Protein AF-A0A2K1EAF7-F1 (afdb_monomer_lite)

pLDDT: mean 72.54, std 23.63, range [26.17, 97.69]

Secondary structure (DSSP, 8-state):
--HHHHHHHHHHHHHHHHHHHHHHHHHHHHHH-TT-EEEEETTEEEE-----S-GGGTTTTTHHHHHHHHHHHHHHHHHHHHHH---HHHHHHHHHHHHHHHHHHHHHHS-STT-PPSS-------------------S---S----

Radius of gyration: 19.73 Å; chains: 1; bounding box: 41×36×58 Å

Foldseek 3Di:
DALVVLLVCLVVLLVCLLVCLQVVLVVLCVVQPAQGWDDPDVPDIRGQDADLQDDPCPPPPCRLVVLLVVLVVVLVVLVVVLVVDRDSVSVNVSSNVSSVSVSSNVVSVPSDRRDDDDDDDDDDPPDDDDDDDDDDDDDDDDDDDDD

Structure (mmCIF, N/CA/C/O backbone):
data_AF-A0A2K1EAF7-F1
#
_entry.id   AF-A0A2K1EAF7-F1
#
loop_
_atom_site.group_PDB
_atom_site.id
_atom_site.type_symbol
_atom_site.label_atom_id
_atom_site.label_alt_id
_atom_site.label_comp_id
_atom_site.label_asym_id
_atom_site.label_entity_id
_atom_site.label_seq_id
_atom_site.pdbx_PDB_ins_code
_atom_site.Cartn_x
_atom_site.Cartn_y
_atom_site.Cartn_z
_atom_site.occupancy
_atom_site.B_iso_or_equiv
_atom_site.auth_seq_id
_atom_site.auth_comp_id
_atom_site.auth_asym_id
_atom_site.auth_atom_id
_atom_site.pdbx_PDB_model_num
ATOM 1 N N . MET A 1 1 ? -15.936 -10.406 15.279 1.00 74.25 1 MET A N 1
ATOM 2 C CA . MET A 1 1 ? -14.600 -9.800 15.497 1.00 74.25 1 MET A CA 1
ATO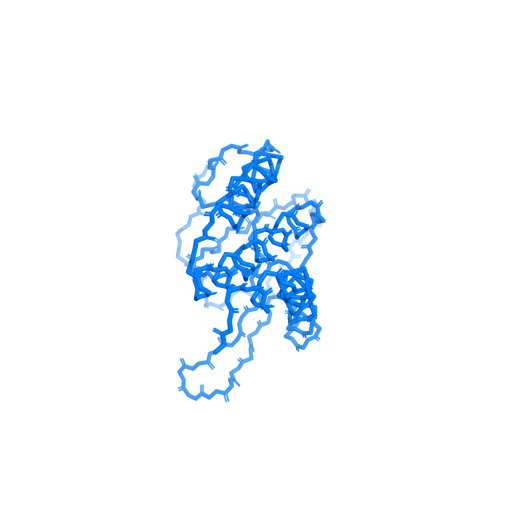M 3 C C . MET A 1 1 ? -14.749 -8.520 16.311 1.00 74.25 1 MET A C 1
ATOM 5 O O . MET A 1 1 ? -15.554 -7.678 15.937 1.00 74.25 1 MET A O 1
ATOM 9 N N . THR A 1 2 ? -14.043 -8.382 17.436 1.00 93.50 2 THR A N 1
ATOM 10 C CA . THR A 1 2 ? -14.193 -7.221 18.335 1.00 93.50 2 THR A CA 1
ATOM 11 C C . THR A 1 2 ? -13.340 -6.035 17.874 1.00 93.50 2 THR A C 1
ATOM 13 O O . THR A 1 2 ? -12.300 -6.216 17.237 1.00 93.50 2 THR A O 1
ATOM 16 N N . LEU A 1 3 ? -13.747 -4.807 18.217 1.00 92.56 3 LEU A N 1
ATOM 17 C CA . LEU A 1 3 ? -12.977 -3.590 17.912 1.00 92.56 3 LEU A CA 1
ATOM 18 C C . LEU A 1 3 ? -11.562 -3.634 18.511 1.00 92.56 3 LEU A C 1
ATOM 20 O O . LEU A 1 3 ? -10.603 -3.232 17.859 1.00 92.56 3 LEU A O 1
ATOM 24 N N . SER A 1 4 ? -11.435 -4.144 19.738 1.00 92.00 4 SER A N 1
ATOM 25 C CA . SER A 1 4 ? -10.146 -4.286 20.424 1.00 92.00 4 SER A CA 1
ATOM 26 C C . SER A 1 4 ? -9.210 -5.237 19.674 1.00 92.00 4 SER A C 1
ATOM 28 O O . SER A 1 4 ? -8.060 -4.886 19.413 1.00 92.00 4 SER A O 1
ATOM 30 N N . ALA A 1 5 ? -9.716 -6.396 19.232 1.00 93.44 5 ALA A N 1
ATOM 31 C CA . ALA A 1 5 ? -8.942 -7.318 18.406 1.00 93.44 5 ALA A CA 1
ATOM 32 C C . ALA A 1 5 ? -8.523 -6.669 17.077 1.00 93.44 5 ALA A C 1
ATOM 34 O O . ALA A 1 5 ? -7.357 -6.744 16.703 1.00 93.44 5 ALA A O 1
ATOM 35 N N . ALA A 1 6 ? -9.435 -5.958 16.402 1.00 92.75 6 ALA A N 1
ATOM 36 C CA . ALA A 1 6 ? -9.129 -5.263 15.151 1.00 92.75 6 ALA A CA 1
ATOM 37 C C . ALA A 1 6 ? -8.002 -4.226 15.312 1.00 92.75 6 ALA A C 1
ATOM 39 O O . ALA A 1 6 ? -7.077 -4.190 14.506 1.00 92.75 6 ALA A O 1
ATOM 40 N N . LYS A 1 7 ? -8.035 -3.421 16.384 1.00 92.25 7 LYS A N 1
ATOM 41 C CA . LYS A 1 7 ? -6.980 -2.436 16.676 1.00 92.25 7 LYS A CA 1
ATOM 42 C C . LYS A 1 7 ? -5.644 -3.091 17.037 1.00 92.25 7 LYS A C 1
ATOM 44 O O . LYS A 1 7 ? -4.606 -2.581 16.634 1.00 92.25 7 LYS A O 1
ATOM 49 N N . ARG A 1 8 ? -5.652 -4.232 17.738 1.00 95.00 8 ARG A N 1
ATOM 50 C CA . ARG A 1 8 ? -4.432 -5.012 18.022 1.00 95.00 8 ARG A CA 1
ATOM 51 C C . ARG A 1 8 ? -3.819 -5.621 16.759 1.00 95.00 8 ARG A C 1
ATOM 53 O O . ARG A 1 8 ? -2.600 -5.677 16.653 1.00 95.00 8 ARG A O 1
ATOM 60 N N . LEU A 1 9 ? -4.646 -6.040 15.798 1.00 96.06 9 LEU A N 1
ATOM 61 C CA . LEU A 1 9 ? -4.180 -6.556 14.506 1.00 96.06 9 LEU A CA 1
ATOM 62 C C . LEU A 1 9 ? -3.712 -5.458 13.543 1.00 96.06 9 LEU A C 1
ATOM 64 O O . LEU A 1 9 ? -2.963 -5.754 12.617 1.00 96.06 9 LEU A O 1
ATOM 68 N N . ALA A 1 10 ? -4.130 -4.208 13.740 1.00 96.12 10 ALA A N 1
ATOM 69 C CA . ALA A 1 10 ? -3.824 -3.104 12.836 1.00 96.12 10 ALA A CA 1
ATOM 70 C C . ALA A 1 10 ? -2.339 -2.982 12.428 1.00 96.12 10 ALA A C 1
ATOM 72 O O . ALA A 1 10 ? -2.080 -2.940 11.225 1.00 96.12 10 ALA A O 1
ATOM 73 N N . PRO A 1 11 ? -1.345 -2.979 13.344 1.00 96.75 11 PRO A N 1
ATOM 74 C CA . PRO A 1 11 ? 0.063 -2.906 12.946 1.00 96.75 11 PRO A CA 1
ATOM 75 C C . PRO A 1 11 ? 0.495 -4.097 12.085 1.00 96.75 11 PRO A C 1
ATOM 77 O O . PRO A 1 11 ? 1.210 -3.906 11.104 1.00 96.75 11 PRO A O 1
ATOM 80 N N . LEU A 1 12 ? 0.019 -5.309 12.393 1.00 97.50 12 LEU A N 1
ATOM 81 C CA . LEU A 1 12 ? 0.307 -6.497 11.589 1.00 97.50 12 LEU A CA 1
ATOM 82 C C . LEU A 1 12 ? -0.290 -6.371 10.188 1.00 97.50 12 LEU A C 1
ATOM 84 O O . LEU A 1 12 ? 0.381 -6.690 9.216 1.00 97.50 12 LEU A O 1
ATOM 88 N N . LEU A 1 13 ? -1.515 -5.859 10.069 1.00 97.31 13 LEU A N 1
ATOM 89 C CA . LEU A 1 13 ? -2.166 -5.646 8.777 1.00 97.31 13 LEU A CA 1
ATOM 90 C C . LEU A 1 13 ? -1.493 -4.545 7.957 1.00 97.31 13 LEU A C 1
ATOM 92 O O . LEU A 1 13 ? -1.345 -4.707 6.750 1.00 97.31 13 LEU A O 1
ATOM 96 N N . ILE A 1 14 ? -1.046 -3.458 8.593 1.00 97.62 14 ILE A N 1
ATOM 97 C CA . ILE A 1 14 ? -0.268 -2.401 7.932 1.00 97.62 14 ILE A CA 1
ATOM 98 C C . ILE A 1 14 ? 1.034 -2.986 7.377 1.00 97.62 14 ILE A C 1
ATOM 100 O O . ILE A 1 14 ? 1.355 -2.769 6.208 1.00 97.62 14 ILE A O 1
ATOM 104 N N . LEU A 1 15 ? 1.769 -3.746 8.197 1.00 97.00 15 LEU A N 1
ATOM 105 C CA . LEU A 1 15 ? 3.032 -4.373 7.802 1.00 97.00 15 LEU A CA 1
ATOM 106 C C . LEU A 1 15 ? 2.833 -5.445 6.731 1.00 97.00 15 LEU A C 1
ATOM 108 O O . LEU A 1 15 ? 3.603 -5.491 5.776 1.00 97.00 15 LEU A O 1
ATOM 112 N N . ALA A 1 16 ? 1.793 -6.269 6.855 1.00 96.88 16 ALA A N 1
ATOM 113 C CA . ALA A 1 16 ? 1.445 -7.278 5.867 1.00 96.88 16 ALA A CA 1
ATOM 114 C C . ALA A 1 16 ? 1.083 -6.619 4.534 1.00 96.88 16 ALA A C 1
ATOM 116 O O . ALA A 1 16 ? 1.700 -6.932 3.526 1.00 96.88 16 ALA A O 1
ATOM 117 N N . ALA A 1 17 ? 0.163 -5.650 4.516 1.00 95.69 17 ALA A N 1
ATOM 118 C CA . ALA A 1 17 ? -0.212 -4.942 3.293 1.00 95.69 17 ALA A CA 1
ATOM 119 C C . ALA A 1 17 ? 0.999 -4.264 2.630 1.00 95.69 17 ALA A C 1
ATOM 121 O O . ALA A 1 17 ? 1.183 -4.374 1.419 1.00 95.69 17 ALA A O 1
ATOM 122 N N . PHE A 1 18 ? 1.860 -3.621 3.424 1.00 93.12 18 PHE A N 1
ATOM 123 C CA . PHE A 1 18 ? 3.107 -3.040 2.935 1.00 93.12 18 PHE A CA 1
ATOM 124 C C . PHE A 1 18 ? 4.049 -4.099 2.341 1.00 93.12 18 PHE A C 1
ATOM 126 O O . PHE A 1 18 ? 4.568 -3.924 1.240 1.00 93.12 18 PHE A O 1
ATOM 133 N N . GLY A 1 19 ? 4.279 -5.199 3.060 1.00 91.69 19 GLY A N 1
ATOM 134 C CA . GLY A 1 19 ? 5.185 -6.269 2.650 1.00 91.69 19 GLY A CA 1
ATOM 135 C C . GLY A 1 19 ? 4.697 -7.005 1.405 1.00 91.69 19 GLY A C 1
ATOM 136 O O . GLY A 1 19 ? 5.462 -7.160 0.455 1.00 91.69 19 GLY A O 1
ATOM 137 N N . LEU A 1 20 ? 3.420 -7.397 1.376 1.00 93.19 20 LEU A N 1
ATOM 138 C CA . LEU A 1 20 ? 2.801 -8.059 0.230 1.00 93.19 20 LEU A CA 1
ATOM 139 C C . LEU A 1 20 ? 2.864 -7.183 -1.024 1.00 93.19 20 LEU A C 1
ATOM 141 O O . LEU A 1 20 ? 3.185 -7.697 -2.093 1.00 93.19 20 LEU A O 1
ATOM 145 N N . ASP A 1 21 ? 2.615 -5.876 -0.910 1.00 89.31 21 ASP A N 1
ATOM 146 C CA . ASP A 1 21 ? 2.715 -4.950 -2.043 1.00 89.31 21 ASP A CA 1
ATOM 147 C C . ASP A 1 21 ? 4.143 -4.907 -2.615 1.00 89.31 21 ASP A C 1
ATOM 149 O O . ASP A 1 21 ? 4.346 -5.035 -3.825 1.00 89.31 21 ASP A O 1
ATOM 153 N N . GLN A 1 22 ? 5.150 -4.809 -1.744 1.00 87.38 22 GLN A N 1
ATOM 154 C CA . GLN A 1 22 ? 6.551 -4.761 -2.161 1.00 87.38 22 GLN A CA 1
ATOM 155 C C . GLN A 1 22 ? 7.023 -6.085 -2.777 1.00 87.38 22 GLN A C 1
ATOM 157 O O . GLN A 1 22 ? 7.728 -6.072 -3.791 1.00 87.38 22 GLN A O 1
ATOM 162 N N . LEU A 1 23 ? 6.630 -7.221 -2.195 1.00 87.94 23 LEU A N 1
ATOM 163 C CA . LEU A 1 23 ? 6.971 -8.552 -2.700 1.00 87.94 23 LEU A CA 1
ATOM 164 C C . LEU A 1 23 ? 6.309 -8.817 -4.051 1.00 87.94 23 LEU A C 1
ATOM 166 O O . LEU A 1 23 ? 7.004 -9.164 -5.002 1.00 87.94 23 LEU A O 1
ATOM 170 N N . SER A 1 24 ? 5.004 -8.558 -4.164 1.00 84.44 24 SER A N 1
ATOM 171 C CA . SER A 1 24 ? 4.246 -8.764 -5.404 1.00 84.44 24 SER A CA 1
ATOM 172 C C . SER A 1 24 ? 4.841 -7.965 -6.559 1.00 84.44 24 SER A C 1
ATOM 174 O O . SER A 1 24 ? 5.001 -8.488 -7.658 1.00 84.44 24 SER A O 1
ATOM 176 N N . LYS A 1 25 ? 5.244 -6.711 -6.311 1.00 77.81 25 LYS A N 1
ATOM 177 C CA . LYS A 1 25 ? 5.906 -5.874 -7.323 1.00 77.81 25 LYS A CA 1
ATOM 178 C C . LYS A 1 25 ? 7.284 -6.396 -7.703 1.00 77.81 25 LYS A C 1
ATOM 180 O O . LYS A 1 25 ? 7.621 -6.406 -8.884 1.00 77.81 25 LYS A O 1
ATOM 185 N N . THR A 1 26 ? 8.067 -6.835 -6.722 1.00 80.62 26 THR A N 1
ATOM 186 C CA . THR A 1 26 ? 9.405 -7.389 -6.966 1.00 80.62 26 THR A CA 1
ATOM 187 C C . THR A 1 26 ? 9.317 -8.659 -7.807 1.00 80.62 26 THR A C 1
ATOM 189 O O . THR A 1 26 ? 10.015 -8.767 -8.812 1.00 80.62 26 THR A O 1
ATOM 192 N N . TRP A 1 27 ? 8.403 -9.567 -7.461 1.00 80.62 27 TRP A N 1
ATOM 193 C CA . TRP A 1 27 ? 8.153 -10.794 -8.214 1.00 80.62 27 TRP A CA 1
ATOM 194 C C . TRP A 1 27 ? 7.612 -10.530 -9.618 1.00 80.62 27 TRP A C 1
ATOM 196 O O . TRP A 1 27 ? 8.105 -11.111 -10.582 1.00 80.62 27 TRP A O 1
ATOM 206 N N . ALA A 1 28 ? 6.652 -9.613 -9.763 1.00 80.12 28 ALA A N 1
ATOM 207 C CA . ALA A 1 28 ? 6.130 -9.235 -11.074 1.00 80.12 28 ALA A CA 1
ATOM 208 C C . ALA A 1 28 ? 7.239 -8.678 -11.982 1.00 80.12 28 ALA A C 1
ATOM 210 O O . ALA A 1 28 ? 7.321 -9.039 -13.154 1.00 80.12 28 ALA A O 1
ATOM 211 N N . HIS A 1 29 ? 8.137 -7.854 -11.435 1.00 73.56 29 HIS A N 1
ATOM 212 C CA . HIS A 1 29 ? 9.269 -7.328 -12.192 1.00 73.56 29 HIS A CA 1
ATOM 213 C C . HIS A 1 29 ? 10.308 -8.383 -12.561 1.00 73.56 29 HIS A C 1
ATOM 215 O O . HIS A 1 29 ? 10.836 -8.316 -13.670 1.00 73.56 29 HIS A O 1
ATOM 221 N N . SER A 1 30 ? 10.591 -9.347 -11.680 1.00 75.50 30 SER A N 1
ATOM 222 C CA . SER A 1 30 ? 11.499 -10.451 -12.010 1.00 75.50 30 SER A CA 1
ATOM 223 C C . SER A 1 30 ? 10.908 -11.416 -13.035 1.00 75.50 30 SER A C 1
ATOM 225 O O . SER A 1 30 ? 11.658 -11.988 -13.814 1.00 75.50 30 SER A O 1
ATOM 227 N N . PHE A 1 31 ? 9.584 -11.598 -13.041 1.00 76.56 31 PHE A N 1
ATOM 228 C CA . PHE A 1 31 ? 8.913 -12.546 -13.930 1.00 76.56 31 PHE A CA 1
ATOM 229 C C . PHE A 1 31 ? 8.680 -11.973 -15.332 1.00 76.56 31 PHE A C 1
ATOM 231 O O . PHE A 1 31 ? 8.957 -12.639 -16.323 1.00 76.56 31 PHE A O 1
ATOM 238 N N . VAL A 1 32 ? 8.194 -10.730 -15.427 1.00 73.75 32 VAL A N 1
ATOM 239 C CA . VAL A 1 32 ? 7.897 -10.093 -16.719 1.00 73.75 32 VAL A CA 1
ATOM 240 C C . VAL A 1 32 ? 9.173 -9.545 -17.362 1.00 73.75 32 VAL A C 1
ATOM 242 O O . VAL A 1 32 ? 9.408 -9.760 -18.545 1.00 73.75 32 VAL A O 1
ATOM 245 N N . GLY A 1 33 ? 10.040 -8.883 -16.593 1.00 65.06 33 GLY A N 1
ATOM 246 C CA . GLY A 1 33 ? 11.166 -8.114 -17.127 1.00 65.06 33 GLY A CA 1
ATOM 247 C C . GLY A 1 33 ? 10.734 -6.746 -17.698 1.00 65.06 33 GLY A C 1
ATOM 248 O O . GLY A 1 33 ? 9.561 -6.540 -18.018 1.00 65.06 33 GLY A O 1
ATOM 249 N N . PRO A 1 34 ? 11.635 -5.750 -17.792 1.00 64.25 34 PRO A N 1
ATOM 250 C CA . PRO A 1 34 ? 11.267 -4.395 -18.213 1.00 64.25 34 PRO A CA 1
ATOM 251 C C . PRO A 1 34 ? 10.780 -4.346 -19.671 1.00 64.25 34 PRO A C 1
ATOM 253 O O . PRO A 1 34 ? 11.500 -4.773 -20.566 1.00 64.25 34 PRO A O 1
ATOM 256 N N . GLY A 1 35 ? 9.594 -3.777 -19.921 1.00 63.97 35 GLY A N 1
ATOM 257 C CA . GLY A 1 35 ? 9.061 -3.581 -21.281 1.00 63.97 35 GLY A CA 1
ATOM 258 C C . GLY A 1 35 ? 8.478 -4.832 -21.947 1.00 63.97 35 GLY A C 1
ATOM 259 O O . GLY A 1 35 ? 8.008 -4.750 -23.079 1.00 63.97 35 GLY A O 1
ATOM 260 N N . ASN A 1 36 ? 8.470 -5.962 -21.244 1.00 67.75 36 ASN A N 1
ATOM 261 C CA . ASN A 1 36 ? 7.897 -7.210 -21.725 1.00 67.75 36 ASN A CA 1
ATOM 262 C C . ASN A 1 36 ? 6.398 -7.310 -21.412 1.00 67.75 36 ASN A C 1
ATOM 264 O O . ASN A 1 36 ? 5.873 -6.663 -20.497 1.00 67.75 36 ASN A O 1
ATOM 268 N N . VAL A 1 37 ? 5.726 -8.166 -22.181 1.00 76.94 37 VAL A N 1
ATOM 269 C CA . VAL A 1 37 ? 4.307 -8.498 -22.043 1.00 76.94 37 VAL A CA 1
ATOM 270 C C . VAL A 1 37 ? 4.180 -10.006 -21.873 1.00 76.94 37 VAL A C 1
ATOM 272 O O . VAL A 1 37 ? 4.699 -10.757 -22.695 1.00 76.94 37 VAL A O 1
ATOM 275 N N . ILE A 1 38 ? 3.474 -10.446 -20.833 1.00 79.62 38 ILE A N 1
ATOM 276 C CA . ILE A 1 38 ? 3.122 -11.854 -20.630 1.00 79.62 38 ILE A CA 1
ATOM 277 C C . ILE A 1 38 ? 1.609 -11.996 -20.758 1.00 79.62 38 ILE A C 1
ATOM 279 O O . ILE A 1 38 ? 0.860 -11.458 -19.942 1.00 79.62 38 ILE A O 1
ATOM 283 N N . ALA A 1 39 ? 1.157 -12.730 -21.772 1.00 82.25 39 ALA A N 1
ATOM 284 C CA . ALA A 1 39 ? -0.238 -13.138 -21.887 1.00 82.25 39 ALA A CA 1
ATOM 285 C C . ALA A 1 39 ? -0.512 -14.260 -20.880 1.00 82.25 39 ALA A C 1
ATOM 287 O O . ALA A 1 39 ? 0.133 -15.304 -20.930 1.00 82.25 39 ALA A O 1
ATOM 288 N N . VAL A 1 40 ? -1.445 -14.040 -19.952 1.00 83.31 40 VAL A N 1
ATOM 289 C CA . VAL A 1 40 ? -1.807 -15.047 -18.939 1.00 83.31 40 VAL A CA 1
ATOM 290 C C . VAL A 1 40 ? -3.036 -15.833 -19.392 1.00 83.31 40 VAL A C 1
ATOM 292 O O . VAL A 1 40 ? -3.079 -17.047 -19.230 1.00 83.31 40 VAL A O 1
ATOM 295 N N . PHE A 1 41 ? -4.018 -15.159 -19.998 1.00 86.44 41 PHE A N 1
ATOM 296 C CA . PHE A 1 41 ? -5.171 -15.787 -20.649 1.00 86.44 41 PHE A CA 1
ATOM 297 C C . PHE A 1 41 ? -5.704 -14.886 -21.782 1.00 86.44 41 PHE A C 1
ATOM 299 O O . PHE A 1 41 ? -5.322 -13.713 -21.853 1.00 86.44 41 PHE A O 1
ATOM 306 N N . PRO A 1 42 ? -6.577 -15.385 -22.680 1.00 83.75 42 PRO A N 1
ATOM 307 C CA . PRO A 1 42 ? -7.121 -14.583 -23.775 1.00 83.75 42 PRO A CA 1
ATOM 308 C C . PRO A 1 42 ? -7.790 -13.292 -23.275 1.00 83.75 42 PRO A C 1
ATOM 310 O O . PRO A 1 42 ? -8.781 -13.332 -22.552 1.00 83.75 42 PRO A O 1
ATOM 313 N N . GLY A 1 43 ? -7.239 -12.137 -23.653 1.00 85.25 43 GLY A N 1
ATOM 314 C CA . GLY A 1 43 ? -7.735 -10.819 -23.234 1.00 85.25 43 GLY A CA 1
ATOM 315 C C . GLY A 1 43 ? -7.096 -10.241 -21.963 1.00 85.25 43 GLY A C 1
ATOM 316 O O . GLY A 1 43 ? -7.381 -9.093 -21.629 1.00 85.25 43 GLY A O 1
ATOM 317 N N . PHE A 1 44 ? -6.196 -10.963 -21.286 1.00 82.62 44 PHE A N 1
ATOM 318 C CA . PHE A 1 44 ? -5.487 -10.462 -20.104 1.00 82.62 44 PHE A CA 1
ATOM 319 C C . PHE A 1 44 ? -3.974 -10.635 -20.219 1.00 82.62 44 PHE A C 1
ATOM 321 O O . PHE A 1 44 ? -3.426 -11.742 -20.235 1.00 82.62 44 PHE A O 1
ATOM 328 N N . ASN A 1 45 ? -3.301 -9.488 -20.264 1.00 81.38 45 ASN A N 1
ATOM 329 C CA . ASN A 1 45 ? -1.862 -9.377 -20.419 1.00 81.38 45 ASN A CA 1
ATOM 330 C C . ASN A 1 45 ? -1.262 -8.649 -19.215 1.00 81.38 45 ASN A C 1
ATOM 332 O O . ASN A 1 45 ? -1.731 -7.580 -18.822 1.00 81.38 45 ASN A O 1
ATOM 336 N N . LEU A 1 46 ? -0.184 -9.201 -18.671 1.00 78.75 46 LEU A N 1
ATOM 337 C CA . LEU A 1 46 ? 0.669 -8.535 -17.699 1.00 78.75 46 LEU A CA 1
ATOM 338 C C . LEU A 1 46 ? 1.727 -7.728 -18.447 1.00 78.75 46 LEU A C 1
ATOM 340 O O . LEU A 1 46 ? 2.522 -8.288 -19.199 1.00 78.75 46 LEU A O 1
ATOM 344 N N . VAL A 1 47 ? 1.749 -6.415 -18.227 1.00 75.19 47 VAL A N 1
ATOM 345 C CA . VAL A 1 47 ? 2.726 -5.504 -18.835 1.00 75.19 47 VAL A CA 1
ATOM 346 C C . VAL A 1 47 ? 3.502 -4.800 -17.734 1.00 75.19 47 VAL A C 1
ATOM 348 O O . VAL A 1 47 ? 2.916 -4.173 -16.849 1.00 75.19 47 VAL A O 1
ATOM 351 N N . ALA A 1 48 ? 4.830 -4.867 -17.797 1.00 72.62 48 ALA A N 1
ATOM 352 C CA . ALA A 1 48 ? 5.691 -4.153 -16.863 1.00 72.62 48 ALA A CA 1
ATOM 353 C C . ALA A 1 48 ? 5.897 -2.699 -17.322 1.00 72.62 48 ALA A C 1
ATOM 355 O O . ALA A 1 48 ? 6.773 -2.404 -18.136 1.00 72.62 48 ALA A O 1
ATOM 356 N N . ILE A 1 49 ? 5.098 -1.778 -16.775 1.00 68.56 49 ILE A N 1
ATOM 357 C CA . ILE A 1 49 ? 5.189 -0.331 -17.030 1.00 68.56 49 ILE A CA 1
ATOM 358 C C . ILE A 1 49 ? 5.718 0.361 -15.777 1.00 68.56 49 ILE A C 1
ATOM 360 O O . ILE A 1 49 ? 5.298 0.033 -14.676 1.00 68.56 49 ILE A O 1
ATOM 364 N N . THR A 1 50 ? 6.600 1.350 -15.920 1.00 65.19 50 THR A N 1
ATOM 365 C CA . THR A 1 50 ? 7.037 2.179 -14.786 1.00 65.19 50 THR A CA 1
ATOM 366 C C . THR A 1 50 ? 6.248 3.486 -14.735 1.00 65.19 50 THR A C 1
ATOM 368 O O . THR A 1 50 ? 6.009 4.121 -15.759 1.00 65.19 50 THR A O 1
ATOM 371 N N . ASN A 1 51 ? 5.840 3.912 -13.536 1.00 69.19 51 ASN A N 1
ATOM 372 C CA . ASN A 1 51 ? 5.154 5.189 -13.329 1.00 69.19 51 ASN A CA 1
ATOM 373 C C . ASN A 1 51 ? 6.016 6.130 -12.487 1.00 69.19 51 ASN A C 1
ATOM 375 O O . ASN A 1 51 ? 6.326 5.839 -11.330 1.00 69.19 51 ASN A O 1
ATOM 379 N N . SER A 1 52 ? 6.354 7.292 -13.052 1.00 59.22 52 SER A N 1
ATOM 380 C CA . SER A 1 52 ? 7.213 8.299 -12.414 1.00 59.22 52 SER A CA 1
ATOM 381 C C . SER A 1 52 ? 6.569 9.047 -11.242 1.00 59.22 52 SER A C 1
ATOM 383 O O . SER A 1 52 ? 7.191 9.940 -10.677 1.00 59.22 52 SER A O 1
ATOM 385 N N . GLY A 1 53 ? 5.342 8.705 -10.856 1.00 54.31 53 GLY A N 1
ATOM 386 C CA . GLY A 1 53 ? 4.677 9.252 -9.680 1.00 54.31 53 GLY A CA 1
ATOM 387 C C . GLY A 1 53 ? 3.460 10.109 -9.999 1.00 54.31 53 GLY A C 1
ATOM 388 O O . GLY A 1 53 ? 2.542 10.164 -9.187 1.00 54.31 53 GLY A O 1
ATOM 389 N N . VAL A 1 54 ? 3.429 10.736 -11.172 1.00 57.84 54 VAL A N 1
ATOM 390 C CA . VAL A 1 54 ? 2.461 11.783 -11.497 1.00 57.84 54 VAL A CA 1
ATOM 391 C C . VAL A 1 54 ? 1.669 11.414 -12.733 1.00 57.84 54 VAL A C 1
ATOM 393 O O . VAL A 1 54 ? 2.251 11.155 -13.786 1.00 57.84 54 VAL A O 1
ATOM 396 N N . ALA A 1 55 ? 0.348 11.446 -12.623 1.00 56.03 55 ALA A N 1
ATOM 397 C CA . ALA A 1 55 ? -0.489 11.573 -13.802 1.00 56.03 55 ALA A CA 1
ATOM 398 C C . ALA A 1 55 ? -0.348 13.014 -14.343 1.00 56.03 55 ALA A C 1
ATOM 400 O O . ALA A 1 55 ? -0.353 13.964 -13.564 1.00 56.03 55 ALA A O 1
ATOM 401 N N . PHE A 1 56 ? -0.204 13.180 -15.660 1.00 52.62 56 PHE A N 1
ATOM 402 C CA . PHE A 1 56 ? -0.261 14.485 -16.348 1.00 52.62 56 PHE A CA 1
ATOM 403 C C . PHE A 1 56 ? 0.875 15.495 -16.089 1.00 52.62 56 PHE A C 1
ATOM 405 O O . PHE A 1 56 ? 0.679 16.692 -16.254 1.00 52.62 56 PHE A O 1
ATOM 412 N N . GLY A 1 57 ? 2.079 15.063 -15.701 1.00 57.16 57 GLY A N 1
ATOM 413 C CA . GLY A 1 57 ? 3.248 15.964 -15.659 1.00 57.16 57 GLY A CA 1
ATOM 414 C C . GLY A 1 57 ? 3.232 17.044 -14.562 1.00 57.16 57 GLY A C 1
ATOM 415 O O . GLY A 1 57 ? 4.166 17.839 -14.480 1.00 57.16 57 GLY A O 1
ATOM 416 N N . LEU A 1 58 ? 2.227 17.044 -13.681 1.00 54.94 58 LEU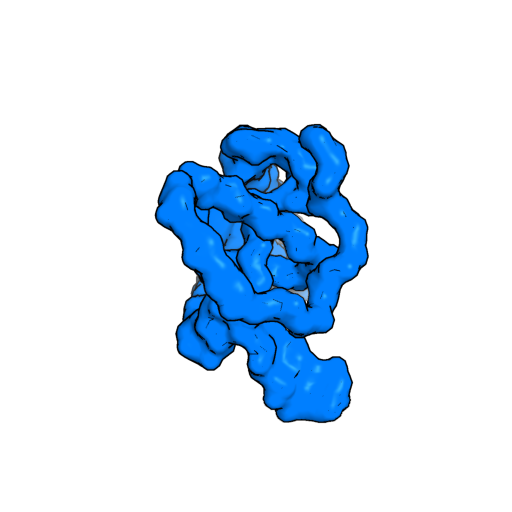 A N 1
ATOM 417 C CA . LEU A 1 58 ? 2.163 17.906 -12.499 1.00 54.94 58 LEU A CA 1
ATOM 418 C C . LEU A 1 58 ? 3.445 17.767 -11.643 1.00 54.94 58 LEU A C 1
ATOM 420 O O . LEU A 1 58 ? 3.769 16.703 -11.122 1.00 54.94 58 LEU A O 1
ATOM 424 N N . ALA A 1 59 ? 4.169 18.873 -11.481 1.00 56.81 59 ALA A N 1
ATOM 425 C CA . ALA A 1 59 ? 5.313 19.059 -10.578 1.00 56.81 59 ALA A CA 1
ATOM 426 C C . ALA A 1 59 ? 6.718 18.566 -11.000 1.00 56.81 59 ALA A C 1
ATOM 428 O O . ALA A 1 59 ? 7.629 18.614 -10.171 1.00 56.81 59 ALA A O 1
ATOM 429 N N . GLY A 1 60 ? 6.954 18.178 -12.260 1.00 63.47 60 GLY A N 1
ATOM 430 C CA . GLY A 1 60 ? 8.322 18.046 -12.807 1.00 63.47 60 GLY A CA 1
ATOM 431 C C . GLY A 1 60 ? 9.297 17.222 -11.938 1.00 63.47 60 GLY A C 1
ATOM 432 O O . GLY A 1 60 ? 9.004 16.084 -11.580 1.00 63.47 60 GLY A O 1
ATOM 433 N N . GLU A 1 61 ? 10.460 17.786 -11.590 1.00 61.72 61 GLU A N 1
ATOM 434 C CA . GLU A 1 61 ? 11.482 17.158 -10.720 1.00 61.72 61 GLU A CA 1
ATOM 435 C C . GLU A 1 61 ? 11.075 17.082 -9.230 1.00 61.72 61 GLU A C 1
ATOM 437 O O . GLU A 1 61 ? 11.565 16.222 -8.493 1.00 61.72 61 GLU A O 1
ATOM 442 N N . ALA A 1 62 ? 10.165 17.953 -8.772 1.00 59.53 62 ALA A N 1
ATOM 443 C CA . ALA A 1 62 ? 9.693 18.009 -7.381 1.00 59.53 62 ALA A CA 1
ATOM 444 C C . ALA A 1 62 ? 8.599 16.970 -7.074 1.00 59.53 62 ALA A C 1
ATOM 446 O O . ALA A 1 62 ? 8.341 16.635 -5.913 1.00 59.53 62 ALA A O 1
ATOM 447 N N . ALA A 1 63 ? 7.981 16.421 -8.118 1.00 74.25 63 ALA A N 1
ATOM 448 C CA . ALA A 1 63 ? 6.901 15.454 -8.037 1.00 74.25 63 ALA A CA 1
ATOM 449 C C . ALA A 1 63 ? 7.127 14.290 -7.051 1.00 74.25 63 ALA A C 1
ATOM 451 O O . ALA A 1 63 ? 6.230 14.020 -6.249 1.00 74.25 63 ALA A O 1
ATOM 452 N N . PRO A 1 64 ? 8.289 13.603 -7.019 1.00 76.25 64 PRO A N 1
ATOM 453 C CA . PRO A 1 64 ? 8.489 12.489 -6.096 1.00 76.25 64 PRO A CA 1
ATOM 454 C C . PRO A 1 64 ? 8.425 12.917 -4.626 1.00 76.25 64 PRO A C 1
ATOM 456 O O . PRO A 1 64 ? 7.823 12.221 -3.809 1.00 76.25 64 PRO A O 1
ATOM 459 N N . ALA A 1 65 ? 9.010 14.070 -4.288 1.00 81.88 65 ALA A N 1
ATOM 460 C CA . ALA A 1 65 ? 9.017 14.585 -2.922 1.00 81.88 65 ALA A CA 1
ATOM 461 C C . ALA A 1 65 ? 7.599 14.950 -2.464 1.00 81.88 65 ALA A C 1
ATOM 463 O O . ALA A 1 65 ? 7.187 14.550 -1.376 1.00 81.88 65 ALA A O 1
ATOM 464 N N . ILE A 1 66 ? 6.826 15.609 -3.331 1.00 83.50 66 ILE A N 1
ATOM 465 C CA . ILE A 1 66 ? 5.429 15.977 -3.068 1.00 83.50 66 ILE A CA 1
ATOM 466 C C . ILE A 1 66 ? 4.573 14.726 -2.839 1.00 83.50 66 ILE A C 1
ATOM 468 O O . ILE A 1 66 ? 3.824 14.645 -1.869 1.00 83.50 66 ILE A O 1
ATOM 472 N N . LEU A 1 67 ? 4.719 13.698 -3.674 1.00 82.81 67 LEU A N 1
ATOM 473 C CA . LEU A 1 67 ? 3.942 12.461 -3.550 1.00 82.81 67 LEU A CA 1
ATOM 474 C C . LEU A 1 67 ? 4.285 11.655 -2.296 1.00 82.81 67 LEU A C 1
ATOM 476 O O . LEU A 1 67 ? 3.402 10.997 -1.728 1.00 82.81 67 LEU A O 1
ATOM 480 N N . ILE A 1 68 ? 5.551 11.688 -1.871 1.00 86.75 68 ILE A N 1
ATOM 481 C CA . ILE A 1 68 ? 5.985 11.118 -0.593 1.00 86.75 68 ILE A CA 1
ATOM 482 C C . ILE A 1 68 ? 5.372 11.920 0.554 1.00 86.75 68 ILE A C 1
ATOM 484 O O . ILE A 1 68 ? 4.762 11.313 1.430 1.00 86.75 68 ILE A O 1
ATOM 488 N N . ALA A 1 69 ? 5.472 13.252 0.525 1.00 90.31 69 ALA A N 1
ATOM 489 C CA . ALA A 1 69 ? 4.942 14.133 1.564 1.00 90.31 69 ALA A CA 1
ATOM 490 C C . ALA A 1 69 ? 3.429 13.953 1.742 1.00 90.31 69 ALA A C 1
ATOM 492 O O . ALA A 1 69 ? 2.974 13.642 2.841 1.00 90.31 69 ALA A O 1
ATOM 493 N N . ILE A 1 70 ? 2.663 14.007 0.647 1.00 89.62 70 ILE A N 1
ATOM 494 C CA . ILE A 1 70 ? 1.221 13.717 0.645 1.00 89.62 70 ILE A CA 1
ATOM 495 C C . ILE A 1 70 ? 0.959 12.311 1.196 1.00 89.62 70 ILE A C 1
ATOM 497 O O . ILE A 1 70 ? -0.037 12.071 1.869 1.00 89.62 70 ILE A O 1
ATOM 501 N N . GLY A 1 71 ? 1.846 11.353 0.930 1.00 90.44 71 GLY A N 1
ATOM 502 C CA . GLY A 1 71 ? 1.668 9.981 1.388 1.00 90.44 71 GLY A CA 1
ATOM 503 C C . GLY A 1 71 ? 1.838 9.778 2.859 1.00 90.44 71 GLY A C 1
ATOM 504 O O . GLY A 1 71 ? 1.014 9.106 3.475 1.00 90.44 71 GLY A O 1
ATOM 505 N N . VAL A 1 72 ? 2.879 10.378 3.408 1.00 92.81 72 VAL A N 1
ATOM 506 C CA . VAL A 1 72 ? 3.112 10.382 4.842 1.00 92.81 72 VAL A CA 1
ATOM 507 C C . VAL A 1 72 ? 1.987 11.144 5.541 1.00 92.81 72 VAL A C 1
ATOM 509 O O . VAL A 1 72 ? 1.426 10.621 6.499 1.00 92.81 72 VAL A O 1
ATOM 512 N N . LEU A 1 73 ? 1.584 12.305 5.010 1.00 95.94 73 LEU A N 1
ATOM 513 C CA . LEU A 1 73 ? 0.490 13.109 5.555 1.00 95.94 73 LEU A CA 1
ATOM 514 C C . LEU A 1 73 ? -0.825 12.320 5.616 1.00 95.94 73 LEU A C 1
ATOM 516 O O . LEU A 1 73 ? -1.406 12.179 6.690 1.00 95.94 73 LEU A O 1
ATOM 520 N N . LEU A 1 74 ? -1.263 11.747 4.490 1.00 95.44 74 LEU A N 1
ATOM 521 C CA . LEU A 1 74 ? -2.493 10.954 4.441 1.00 95.44 74 LEU A CA 1
ATOM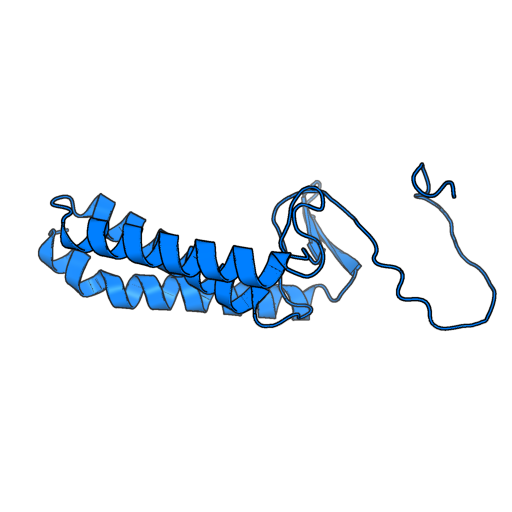 522 C C . LEU A 1 74 ? -2.406 9.718 5.342 1.00 95.44 74 LEU A C 1
ATOM 524 O O . LEU A 1 74 ? -3.364 9.416 6.044 1.00 95.44 74 LEU A O 1
ATOM 528 N N . SER A 1 75 ? -1.258 9.035 5.385 1.00 96.12 75 SER A N 1
ATOM 529 C CA . SER A 1 75 ? -1.062 7.895 6.296 1.00 96.12 75 SER A CA 1
ATOM 530 C C . SER A 1 75 ? -1.214 8.313 7.762 1.00 96.12 75 SER A C 1
ATOM 532 O O . SER A 1 75 ? -1.847 7.600 8.536 1.00 96.12 75 SER A O 1
ATOM 534 N N . GLY A 1 76 ? -0.698 9.489 8.136 1.00 97.00 76 GLY A N 1
ATOM 535 C CA . GLY A 1 76 ? -0.867 10.065 9.470 1.00 97.00 76 GLY A CA 1
ATOM 536 C C . GLY A 1 76 ? -2.326 10.398 9.788 1.00 97.00 76 GLY A C 1
ATOM 537 O O . GLY A 1 76 ? -2.829 9.998 10.836 1.00 97.00 76 GLY A O 1
ATOM 538 N N . MET A 1 77 ? -3.039 11.051 8.865 1.00 97.44 77 MET A N 1
ATOM 539 C CA . MET A 1 77 ? -4.468 11.362 9.023 1.00 97.44 77 MET A CA 1
ATOM 540 C C . MET A 1 77 ? -5.317 10.093 9.186 1.00 97.44 77 MET A C 1
ATOM 542 O O . MET A 1 77 ? -6.160 10.020 10.081 1.00 97.44 77 MET A O 1
ATOM 546 N N . LEU A 1 7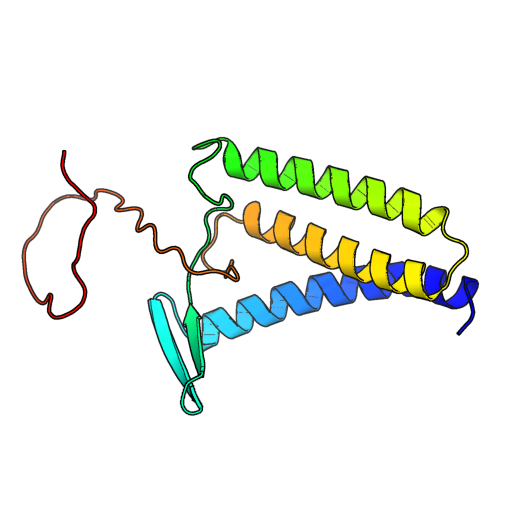8 ? -5.058 9.066 8.370 1.00 97.19 78 LEU A N 1
ATOM 547 C CA . LEU A 1 78 ? -5.717 7.765 8.492 1.00 97.19 78 LEU A CA 1
ATOM 548 C C . LEU A 1 78 ? -5.349 7.063 9.805 1.00 97.19 78 LEU A C 1
ATOM 550 O O . LEU A 1 78 ? -6.211 6.432 10.408 1.00 97.19 78 LEU A O 1
ATOM 554 N N . GLY A 1 79 ? -4.110 7.205 10.285 1.00 96.88 79 GLY A N 1
ATOM 555 C CA . GLY A 1 79 ? -3.683 6.701 11.592 1.00 96.88 79 GLY A CA 1
ATOM 556 C C . GLY A 1 79 ? -4.444 7.354 12.749 1.00 96.88 79 GLY A C 1
ATOM 557 O O . GLY A 1 79 ? -4.936 6.663 13.640 1.00 96.88 79 GLY A O 1
ATOM 558 N N . ILE A 1 80 ? -4.637 8.674 12.701 1.00 97.69 80 ILE A N 1
ATOM 559 C CA . ILE A 1 80 ? -5.469 9.397 13.675 1.00 97.69 80 ILE A CA 1
ATOM 560 C C . ILE A 1 80 ? -6.915 8.884 13.620 1.00 97.69 80 ILE A C 1
ATOM 562 O O . ILE A 1 80 ? -7.525 8.623 14.662 1.00 97.69 80 ILE A O 1
ATOM 566 N N . TRP A 1 81 ? -7.463 8.688 12.418 1.00 97.62 81 TRP A N 1
ATOM 567 C CA . TRP A 1 81 ? -8.813 8.148 12.253 1.00 97.62 81 TRP A CA 1
ATOM 568 C C . TRP A 1 81 ? -8.932 6.707 12.774 1.00 97.62 81 TRP A C 1
ATOM 570 O O . TRP A 1 81 ? -9.904 6.374 13.452 1.00 97.62 81 TRP A O 1
ATOM 580 N N . LEU A 1 82 ? -7.914 5.873 12.557 1.00 96.25 82 LEU A N 1
ATOM 581 C CA . LEU A 1 82 ? -7.838 4.498 13.054 1.00 96.25 82 LEU A CA 1
ATOM 582 C C . LEU A 1 82 ? -7.870 4.444 14.587 1.00 96.25 82 LEU A C 1
ATOM 584 O O . LEU A 1 82 ? -8.549 3.595 15.167 1.00 96.25 82 LEU A O 1
ATOM 588 N N . ILE A 1 83 ? -7.190 5.372 15.260 1.00 95.62 83 ILE A N 1
ATOM 589 C CA . ILE A 1 83 ? -7.218 5.452 16.726 1.00 95.62 83 ILE A CA 1
ATOM 590 C C . ILE A 1 83 ? -8.625 5.833 17.208 1.00 95.62 83 ILE A C 1
ATOM 592 O O . ILE A 1 83 ? -9.140 5.225 18.154 1.00 95.62 83 ILE A O 1
ATOM 596 N N . ARG A 1 84 ? -9.283 6.778 16.523 1.00 96.12 84 ARG A N 1
ATOM 597 C CA . ARG A 1 84 ? -10.609 7.296 16.902 1.00 96.12 84 ARG A CA 1
ATOM 598 C C . ARG A 1 84 ? -11.791 6.423 16.490 1.00 96.12 84 ARG A C 1
ATOM 600 O O . ARG A 1 84 ? -12.864 6.563 17.073 1.00 96.12 84 ARG A O 1
ATOM 607 N N . THR A 1 85 ? -11.631 5.523 15.522 1.00 95.44 85 THR A N 1
ATOM 608 C CA . THR A 1 85 ? -12.755 4.720 15.033 1.00 95.44 85 THR A CA 1
ATOM 609 C C . THR A 1 85 ? -13.315 3.791 16.113 1.00 95.44 85 THR A C 1
ATOM 611 O O . THR A 1 85 ? -12.580 3.228 16.936 1.00 95.44 85 THR A O 1
ATOM 614 N N . ARG A 1 86 ? -14.640 3.622 16.095 1.00 95.50 86 ARG A N 1
ATOM 615 C CA . ARG A 1 86 ? -15.387 2.698 16.965 1.00 95.50 86 ARG A CA 1
ATOM 616 C C . ARG A 1 86 ? -15.872 1.448 16.233 1.00 95.50 86 ARG A C 1
ATOM 618 O O . ARG A 1 86 ? -16.485 0.579 16.840 1.00 95.50 86 ARG A O 1
ATOM 625 N N . SER A 1 87 ? -15.580 1.338 14.941 1.00 95.75 87 SER A N 1
ATOM 626 C CA . SER A 1 87 ? -16.046 0.237 14.107 1.00 95.75 87 SER A CA 1
ATOM 627 C C . SER A 1 87 ? -14.880 -0.680 13.709 1.00 95.75 87 SER A C 1
ATOM 629 O O . SER A 1 87 ? -13.875 -0.190 13.184 1.00 95.75 87 SER A O 1
ATOM 631 N N . PRO A 1 88 ? -14.980 -2.005 13.941 1.00 94.44 88 PRO A N 1
ATOM 632 C CA . PRO A 1 88 ? -13.896 -2.940 13.646 1.00 94.44 88 PRO A CA 1
ATOM 633 C C . PRO A 1 88 ? -13.584 -3.001 12.149 1.00 94.44 88 PRO A C 1
ATOM 635 O O . PRO A 1 88 ? -12.416 -3.039 11.782 1.00 94.44 88 PRO A O 1
ATOM 638 N N . ILE A 1 89 ? -14.598 -2.937 11.280 1.00 96.31 89 ILE A N 1
ATOM 639 C CA . ILE A 1 89 ? -14.388 -2.984 9.826 1.00 96.31 89 ILE A CA 1
ATOM 640 C C . ILE A 1 89 ? -13.631 -1.751 9.321 1.00 96.31 89 ILE A C 1
ATOM 642 O O . ILE A 1 89 ? -12.734 -1.876 8.491 1.00 96.31 89 ILE A O 1
ATOM 646 N N . HIS A 1 90 ? -13.907 -0.577 9.899 1.00 96.38 90 HIS A N 1
ATOM 647 C CA . HIS A 1 90 ? -13.158 0.641 9.602 1.00 96.38 90 HIS A CA 1
ATOM 648 C C . HIS A 1 90 ? -11.707 0.514 10.063 1.00 96.38 90 HIS A C 1
ATOM 650 O O . HIS A 1 90 ? -10.806 0.904 9.332 1.00 96.38 90 HIS A O 1
ATOM 656 N N . ALA A 1 91 ? -11.456 -0.070 11.239 1.00 95.75 91 ALA A N 1
ATOM 657 C CA . ALA A 1 91 ? -10.092 -0.282 11.714 1.00 95.75 91 ALA A CA 1
ATOM 658 C C . ALA A 1 91 ? -9.279 -1.177 10.760 1.00 95.75 91 ALA A C 1
ATOM 660 O O . ALA A 1 91 ? -8.126 -0.871 10.454 1.00 95.75 91 ALA A O 1
ATOM 661 N N . LEU A 1 92 ? -9.893 -2.240 10.233 1.00 96.56 92 LEU A N 1
ATOM 662 C CA . LEU A 1 92 ? -9.261 -3.104 9.234 1.00 96.56 92 LEU A CA 1
ATOM 663 C C . LEU A 1 92 ? -9.007 -2.367 7.920 1.00 96.56 92 LEU A C 1
ATOM 665 O O . LEU A 1 92 ? -7.867 -2.333 7.461 1.00 96.56 92 LEU A O 1
ATOM 669 N N . GLY A 1 93 ? -10.028 -1.717 7.354 1.00 96.19 93 GLY A N 1
ATOM 670 C CA . GLY A 1 93 ? -9.888 -0.966 6.105 1.00 96.19 93 GLY A CA 1
ATOM 671 C C . GLY A 1 93 ? -8.825 0.133 6.190 1.00 96.19 93 GLY A C 1
ATOM 672 O O . GLY A 1 93 ? -7.991 0.258 5.296 1.00 96.19 93 GLY A O 1
ATOM 673 N N . LEU A 1 94 ? -8.784 0.873 7.303 1.00 97.38 94 LEU A N 1
ATOM 674 C CA . LEU A 1 94 ? -7.776 1.908 7.542 1.00 97.38 94 LEU A CA 1
ATOM 675 C C . LEU A 1 94 ? -6.364 1.324 7.639 1.00 97.38 94 LEU A C 1
ATOM 677 O O . LEU A 1 94 ? -5.434 1.900 7.083 1.00 97.38 94 LEU A O 1
ATOM 681 N N . SER A 1 95 ? -6.202 0.165 8.280 1.00 97.00 95 SER A N 1
ATOM 682 C CA . SER A 1 95 ? -4.909 -0.528 8.375 1.00 97.00 95 SER A CA 1
ATOM 683 C C . SER A 1 95 ? -4.367 -0.910 6.994 1.00 97.00 95 SER A C 1
ATOM 685 O O . SER A 1 95 ? -3.208 -0.636 6.680 1.00 97.00 95 SER A O 1
ATOM 687 N N . LEU A 1 96 ? -5.218 -1.471 6.128 1.00 96.75 96 LEU A N 1
ATOM 688 C CA . LEU A 1 96 ? -4.841 -1.796 4.749 1.00 96.75 96 LEU A CA 1
ATOM 689 C C . LEU A 1 96 ? -4.514 -0.529 3.940 1.00 96.75 96 LEU A C 1
ATOM 691 O O . LEU A 1 96 ? -3.502 -0.491 3.239 1.00 96.75 96 LEU A O 1
ATOM 695 N N . ALA A 1 97 ? -5.328 0.524 4.068 1.00 96.38 97 ALA A N 1
ATOM 696 C CA . ALA A 1 97 ? -5.128 1.784 3.353 1.00 96.38 97 ALA A CA 1
ATOM 697 C C . ALA A 1 97 ? -3.813 2.485 3.743 1.00 96.38 97 ALA A C 1
ATOM 699 O O . ALA A 1 97 ? -3.085 2.970 2.872 1.00 96.38 97 ALA A O 1
ATOM 700 N N . ILE A 1 98 ? -3.475 2.496 5.037 1.00 97.06 98 ILE A N 1
ATOM 701 C CA . ILE A 1 98 ? -2.199 3.024 5.540 1.00 97.06 98 ILE A CA 1
ATOM 702 C C . ILE A 1 98 ? -1.033 2.219 4.954 1.00 97.06 98 ILE A C 1
ATOM 704 O O . ILE A 1 98 ? -0.110 2.807 4.389 1.00 97.06 98 ILE A O 1
ATOM 708 N N . GLY A 1 99 ? -1.090 0.883 5.026 1.00 94.38 99 GLY A N 1
ATOM 709 C CA . GLY A 1 99 ? -0.059 0.006 4.462 1.00 94.38 99 GLY A CA 1
ATOM 710 C C . GLY A 1 99 ? 0.184 0.265 2.971 1.00 94.38 99 GLY A C 1
ATOM 711 O O . GLY A 1 99 ? 1.326 0.482 2.556 1.00 94.38 99 GLY A O 1
ATOM 712 N N . ALA A 1 100 ? -0.888 0.359 2.179 1.00 91.88 100 ALA A N 1
ATOM 713 C CA . ALA A 1 100 ? -0.814 0.664 0.750 1.00 91.88 100 ALA A CA 1
ATOM 714 C C . ALA A 1 100 ? -0.181 2.040 0.471 1.00 91.88 100 ALA A C 1
ATOM 716 O O . ALA A 1 100 ? 0.657 2.188 -0.430 1.00 91.88 100 ALA A O 1
ATOM 717 N N . ARG A 1 101 ? -0.530 3.069 1.259 1.00 93.00 101 ARG A N 1
ATOM 718 C CA . ARG A 1 101 ? 0.009 4.419 1.051 1.00 93.00 101 ARG A CA 1
ATOM 719 C C . ARG A 1 101 ? 1.493 4.516 1.393 1.00 93.00 101 ARG A C 1
ATOM 721 O O . ARG A 1 101 ? 2.235 5.186 0.661 1.00 93.00 101 ARG A O 1
ATOM 728 N N . LEU A 1 102 ? 1.924 3.827 2.449 1.00 92.25 102 LEU A N 1
ATOM 729 C CA . LEU A 1 102 ? 3.330 3.709 2.837 1.00 92.25 102 LEU A CA 1
ATOM 730 C C . LEU A 1 102 ? 4.143 2.951 1.782 1.00 92.25 102 LEU A C 1
ATOM 732 O O . LEU A 1 102 ? 5.239 3.391 1.425 1.00 92.25 102 LEU A O 1
ATOM 736 N N . ALA A 1 103 ? 3.596 1.869 1.223 1.00 89.19 103 ALA A N 1
ATOM 737 C CA . ALA A 1 103 ? 4.255 1.101 0.169 1.00 89.19 103 ALA A CA 1
ATOM 738 C C . ALA A 1 103 ? 4.462 1.956 -1.090 1.00 89.19 103 ALA A C 1
ATOM 740 O O . ALA A 1 103 ? 5.576 2.063 -1.613 1.00 89.19 103 ALA A O 1
ATOM 741 N N . ARG A 1 104 ? 3.436 2.721 -1.494 1.00 86.31 104 ARG A N 1
ATOM 742 C CA . ARG A 1 104 ? 3.554 3.711 -2.576 1.00 86.31 104 ARG A CA 1
ATOM 743 C C . ARG A 1 104 ? 4.642 4.749 -2.297 1.00 86.31 104 ARG A C 1
ATOM 745 O O . ARG A 1 104 ? 5.448 5.021 -3.185 1.00 86.31 104 ARG A O 1
ATOM 752 N N . ALA A 1 105 ? 4.697 5.316 -1.091 1.00 86.31 105 ALA A N 1
ATOM 753 C CA . ALA A 1 105 ? 5.723 6.295 -0.727 1.00 86.31 105 ALA A CA 1
ATOM 754 C C . ALA A 1 105 ? 7.142 5.692 -0.770 1.00 86.31 105 ALA A C 1
ATOM 756 O O . ALA A 1 105 ? 8.072 6.333 -1.269 1.00 86.31 105 ALA A O 1
ATOM 757 N N . ARG A 1 106 ? 7.317 4.441 -0.317 1.00 86.44 106 ARG A N 1
ATOM 758 C CA . ARG A 1 106 ? 8.605 3.734 -0.389 1.00 86.44 106 ARG A CA 1
ATOM 759 C C . ARG A 1 106 ? 9.046 3.500 -1.828 1.00 86.44 106 ARG A C 1
ATOM 761 O O . ARG A 1 106 ? 10.218 3.730 -2.134 1.00 86.44 106 ARG A O 1
ATOM 768 N N . CYS A 1 107 ? 8.116 3.077 -2.680 1.00 76.56 107 CYS A N 1
ATOM 769 C CA . CYS A 1 107 ? 8.358 2.857 -4.099 1.00 76.56 107 CYS A CA 1
ATOM 770 C C . CYS A 1 107 ? 8.772 4.166 -4.795 1.00 76.56 107 CYS A C 1
ATOM 772 O O . CYS A 1 107 ? 9.801 4.202 -5.451 1.00 76.56 107 CYS A O 1
ATOM 774 N N . VAL A 1 108 ? 8.065 5.281 -4.558 1.00 77.00 108 VAL A N 1
ATOM 775 C CA . VAL A 1 108 ? 8.426 6.599 -5.129 1.00 77.00 108 VAL A CA 1
ATOM 776 C C . VAL A 1 108 ? 9.802 7.086 -4.650 1.00 77.00 108 VAL A C 1
ATOM 778 O O . VAL A 1 108 ? 10.560 7.657 -5.433 1.00 77.00 108 VAL A O 1
ATOM 781 N N . ARG A 1 109 ? 10.157 6.850 -3.375 1.00 78.31 109 ARG A N 1
ATOM 782 C CA . ARG A 1 109 ? 11.474 7.225 -2.822 1.00 78.31 109 ARG A CA 1
ATOM 783 C C . ARG A 1 109 ? 12.616 6.459 -3.485 1.00 78.31 109 ARG A C 1
ATOM 785 O O . ARG A 1 109 ? 13.662 7.038 -3.765 1.00 78.31 109 ARG A O 1
ATOM 792 N N . ARG A 1 110 ? 12.444 5.156 -3.707 1.00 70.62 110 ARG A N 1
ATOM 793 C CA . ARG A 1 110 ? 13.398 4.350 -4.471 1.00 70.62 110 ARG A CA 1
ATOM 794 C C . ARG A 1 110 ? 13.123 4.616 -5.953 1.00 70.62 110 ARG A C 1
ATOM 796 O O . ARG A 1 110 ? 12.417 3.823 -6.550 1.00 70.62 110 ARG A O 1
ATOM 803 N N . ARG A 1 111 ? 13.626 5.724 -6.528 1.00 57.25 111 ARG A N 1
ATOM 804 C CA . ARG A 1 111 ? 13.563 6.032 -7.980 1.00 57.25 111 ARG A CA 1
ATOM 805 C C . ARG A 1 111 ? 14.083 4.834 -8.798 1.00 57.25 111 ARG A C 1
ATOM 807 O O . ARG A 1 111 ? 15.257 4.779 -9.141 1.00 57.25 111 ARG A O 1
ATOM 814 N N . GLY A 1 112 ? 13.241 3.839 -9.036 1.00 48.22 112 GLY A N 1
ATOM 815 C CA . GLY A 1 112 ? 13.687 2.485 -9.315 1.00 48.22 112 GLY A CA 1
ATOM 816 C C . GLY A 1 112 ? 12.603 1.689 -10.014 1.00 48.22 112 GLY A C 1
ATOM 817 O O . GLY A 1 112 ? 11.408 1.893 -9.812 1.00 48.22 112 GLY A O 1
ATOM 818 N N . SER A 1 113 ? 13.076 0.787 -10.857 1.00 44.28 113 SER A N 1
ATOM 819 C CA . SER A 1 113 ? 12.394 0.006 -11.884 1.00 44.28 113 SER A CA 1
ATOM 820 C C . SER A 1 113 ? 11.239 -0.878 -11.419 1.00 44.28 113 SER A C 1
ATOM 822 O O . SER A 1 113 ? 10.732 -1.594 -12.260 1.00 44.28 113 SER A O 1
ATOM 824 N N . VAL A 1 114 ? 10.810 -0.834 -10.150 1.00 52.09 114 VAL A N 1
ATOM 825 C CA . VAL A 1 114 ? 9.880 -1.806 -9.537 1.00 52.09 114 VAL A CA 1
ATOM 826 C C . VAL A 1 114 ? 8.530 -1.180 -9.142 1.00 52.09 114 VAL A C 1
ATOM 828 O O . VAL A 1 114 ? 7.787 -1.720 -8.328 1.00 52.09 114 VAL A O 1
ATOM 831 N N . CYS A 1 115 ? 8.198 -0.005 -9.682 1.00 56.16 115 CYS A N 1
ATOM 832 C CA . CYS A 1 115 ? 6.914 0.654 -9.431 1.00 56.16 115 CYS A CA 1
ATOM 833 C C . CYS A 1 115 ? 5.969 0.514 -10.633 1.00 56.16 115 CYS A C 1
ATOM 835 O O . CYS A 1 115 ? 5.883 1.461 -11.428 1.00 56.16 115 CYS A O 1
ATOM 837 N N . PRO A 1 116 ? 5.225 -0.601 -10.762 1.00 51.72 116 PRO A N 1
ATOM 838 C CA . PRO A 1 116 ? 4.122 -0.652 -11.697 1.00 51.72 116 PRO A CA 1
ATOM 839 C C . PRO A 1 116 ? 2.987 0.244 -11.206 1.00 51.72 116 PRO A C 1
ATOM 841 O O . PRO A 1 116 ? 2.661 0.266 -10.014 1.00 51.72 116 PRO A O 1
ATOM 844 N N . ALA A 1 117 ? 2.401 1.014 -12.123 1.00 49.34 117 ALA A N 1
ATOM 845 C CA . ALA A 1 117 ? 1.100 1.630 -11.900 1.00 49.34 117 ALA A CA 1
ATOM 846 C C . ALA A 1 117 ? 0.003 0.820 -12.576 1.00 49.34 117 ALA A C 1
ATOM 848 O O . ALA A 1 117 ? 0.183 0.272 -13.660 1.00 49.34 117 ALA A O 1
ATOM 849 N N . GLN A 1 118 ? -1.157 0.847 -11.930 1.00 34.88 118 GLN A N 1
ATOM 850 C CA . GLN A 1 118 ? -2.446 0.675 -12.575 1.00 34.88 118 GLN A CA 1
ATOM 851 C C . GLN A 1 118 ? -2.706 1.918 -13.441 1.00 34.88 118 GLN A C 1
ATOM 853 O O . GLN A 1 118 ? -2.661 3.039 -12.930 1.00 34.88 118 GLN A O 1
ATOM 858 N N . GLY A 1 119 ? -2.955 1.723 -14.737 1.00 30.50 119 GLY A N 1
ATOM 859 C CA . GLY A 1 119 ? -3.407 2.777 -15.649 1.00 30.50 119 GLY A CA 1
ATOM 860 C C . GLY A 1 119 ? -2.481 3.039 -16.838 1.00 30.50 119 GLY A C 1
ATOM 861 O O . GLY A 1 119 ? -1.281 3.266 -16.693 1.00 30.50 119 GLY A O 1
ATOM 862 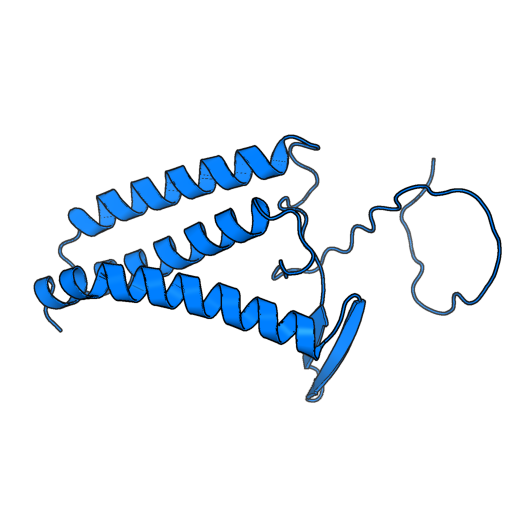N N . HIS A 1 120 ? -3.089 3.023 -18.024 1.00 30.25 120 HIS A N 1
ATOM 863 C CA . HIS A 1 120 ? -2.498 3.284 -19.331 1.00 30.25 120 HIS A CA 1
ATOM 864 C C . HIS A 1 120 ? -1.934 4.710 -19.418 1.00 30.25 120 HIS A C 1
ATOM 866 O O . HIS A 1 120 ? -2.696 5.660 -19.554 1.00 30.25 120 HIS A O 1
ATOM 872 N N . ALA A 1 121 ? -0.611 4.871 -19.386 1.00 35.59 121 ALA A N 1
ATOM 873 C CA . ALA A 1 121 ? 0.057 6.046 -19.951 1.00 35.59 121 ALA A CA 1
ATOM 874 C C . ALA A 1 121 ? 1.553 5.761 -20.125 1.00 35.59 121 ALA A C 1
ATOM 876 O O . ALA A 1 121 ? 2.342 5.835 -19.182 1.00 35.59 121 ALA A O 1
ATOM 877 N N . ALA A 1 122 ? 1.937 5.429 -21.355 1.00 35.03 122 ALA A N 1
ATOM 878 C CA . ALA A 1 122 ? 3.323 5.390 -21.782 1.00 35.03 122 ALA A CA 1
ATOM 879 C C . ALA A 1 122 ? 3.835 6.829 -21.945 1.00 35.03 122 ALA A C 1
ATOM 881 O O . ALA A 1 122 ? 3.389 7.548 -22.832 1.00 35.03 122 ALA A O 1
ATOM 882 N N . ILE A 1 123 ? 4.787 7.248 -21.112 1.00 38.16 123 ILE A N 1
ATOM 883 C CA . ILE A 1 123 ? 5.616 8.427 -21.390 1.00 38.16 123 ILE A CA 1
ATOM 884 C C . ILE A 1 123 ? 7.069 7.970 -21.313 1.00 38.16 123 ILE A C 1
ATOM 886 O O . ILE A 1 123 ? 7.670 7.865 -20.242 1.00 38.16 123 ILE A O 1
ATOM 890 N N . ALA A 1 124 ? 7.605 7.635 -22.486 1.00 35.97 124 ALA A N 1
ATOM 891 C CA . ALA A 1 124 ? 8.998 7.281 -22.690 1.00 35.97 124 ALA A CA 1
ATOM 892 C C . ALA A 1 124 ? 9.877 8.502 -22.395 1.00 35.97 124 ALA A C 1
ATOM 894 O O . ALA A 1 124 ? 9.858 9.495 -23.119 1.00 35.97 124 ALA A O 1
ATOM 895 N N . ARG A 1 125 ? 10.670 8.437 -21.324 1.00 35.62 125 ARG A N 1
ATOM 896 C CA . ARG A 1 125 ? 11.692 9.446 -21.042 1.00 35.62 125 ARG A CA 1
ATOM 897 C C . ARG A 1 125 ? 12.951 9.058 -21.814 1.00 35.62 125 ARG A C 1
ATOM 899 O O . ARG A 1 125 ? 13.751 8.246 -21.358 1.00 35.62 125 ARG A O 1
ATOM 906 N N . CYS A 1 126 ? 13.085 9.600 -23.021 1.00 30.44 126 CYS A N 1
ATOM 907 C CA . CYS A 1 126 ? 14.272 9.445 -23.852 1.00 30.44 126 CYS A CA 1
ATOM 908 C C . CYS A 1 126 ? 15.430 10.225 -23.207 1.00 30.44 126 CYS A C 1
ATOM 910 O O . CYS A 1 126 ? 15.567 11.430 -23.397 1.00 30.44 126 CYS A O 1
ATOM 912 N N . ARG A 1 127 ? 16.242 9.553 -22.382 1.00 40.34 127 ARG A N 1
ATOM 913 C CA . ARG A 1 127 ? 17.486 10.121 -21.851 1.00 40.34 127 ARG A CA 1
ATOM 914 C C . ARG A 1 127 ? 18.518 10.087 -22.975 1.00 40.34 127 ARG A C 1
ATOM 916 O O . ARG A 1 127 ? 18.957 9.021 -23.390 1.00 40.34 127 ARG A O 1
ATOM 923 N N . SER A 1 128 ? 18.855 11.258 -23.498 1.00 37.62 128 SER A N 1
ATOM 924 C CA . SER A 1 128 ? 19.806 11.447 -24.589 1.00 37.62 128 SER A CA 1
ATOM 925 C C . SER A 1 128 ? 21.214 10.976 -24.199 1.00 37.62 128 SER A C 1
ATOM 927 O O . SER A 1 128 ? 21.953 11.696 -23.527 1.00 37.62 128 SER A O 1
ATOM 929 N N . SER A 1 129 ? 21.618 9.801 -24.674 1.00 34.47 129 SER A N 1
ATOM 930 C CA . SER A 1 129 ? 23.027 9.461 -24.871 1.00 34.47 129 SER A CA 1
ATOM 931 C C . SER A 1 129 ? 23.268 9.225 -26.360 1.00 34.47 129 SER A C 1
ATOM 933 O O . SER A 1 129 ? 22.748 8.285 -26.952 1.00 34.47 129 SER A O 1
ATOM 935 N N . ARG A 1 130 ? 23.997 10.184 -26.936 1.00 41.22 130 ARG A N 1
ATOM 936 C CA . ARG A 1 130 ? 24.688 10.217 -28.232 1.00 41.22 130 ARG A CA 1
ATOM 937 C C . ARG A 1 130 ? 24.736 8.909 -29.046 1.00 41.22 130 ARG A C 1
ATOM 939 O O . ARG A 1 130 ? 25.251 7.905 -28.581 1.00 41.22 130 ARG A O 1
ATOM 946 N N . LEU A 1 131 ? 24.365 9.073 -30.324 1.00 42.16 131 LEU A N 1
ATOM 947 C CA . LEU A 1 131 ? 24.996 8.497 -31.524 1.00 42.16 131 LEU A CA 1
ATOM 948 C C . LEU A 1 131 ? 25.056 6.958 -31.628 1.00 42.16 131 LEU A C 1
ATOM 950 O O . LEU A 1 131 ? 26.036 6.352 -31.228 1.00 42.16 131 LEU A O 1
ATOM 954 N N . HIS A 1 132 ? 24.067 6.341 -32.288 1.00 32.31 132 HIS A N 1
ATOM 95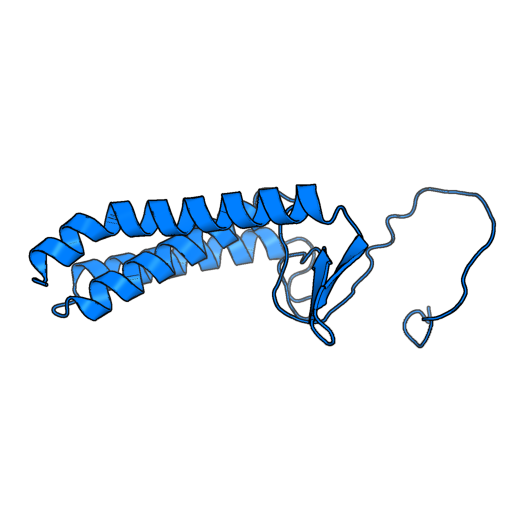5 C CA . HIS A 1 132 ? 24.217 5.735 -33.627 1.00 32.31 132 HIS A CA 1
ATOM 956 C C . HIS A 1 132 ? 22.925 5.006 -34.076 1.00 32.31 132 HIS A C 1
ATOM 958 O O . HIS A 1 132 ? 22.298 4.257 -33.336 1.00 32.31 132 HIS A O 1
ATOM 964 N N . ARG A 1 133 ? 22.541 5.275 -35.333 1.00 37.56 133 ARG A N 1
ATOM 965 C CA . ARG A 1 133 ? 21.645 4.520 -36.246 1.00 37.56 133 ARG A CA 1
ATOM 966 C C . ARG A 1 133 ? 21.801 2.988 -36.085 1.00 37.56 133 ARG A C 1
ATOM 968 O O . ARG A 1 133 ? 22.917 2.556 -35.864 1.00 37.56 133 ARG A O 1
ATOM 975 N N . ARG A 1 134 ? 20.828 2.089 -36.306 1.00 33.78 134 ARG A N 1
ATOM 976 C CA . ARG A 1 134 ? 19.648 2.050 -37.199 1.00 33.78 134 ARG A CA 1
ATOM 977 C C . ARG A 1 134 ? 18.815 0.780 -36.857 1.00 33.78 134 ARG A C 1
ATOM 979 O O . ARG A 1 134 ? 19.389 -0.260 -36.585 1.00 33.78 134 ARG A O 1
ATOM 986 N N . GLN A 1 135 ? 17.490 0.882 -37.028 1.00 36.53 135 GLN A N 1
ATOM 987 C CA . GLN A 1 135 ? 16.562 -0.135 -37.578 1.00 36.53 135 GLN A CA 1
ATOM 988 C C . GLN A 1 135 ? 16.223 -1.429 -36.808 1.00 36.53 135 GLN A C 1
ATOM 990 O O . GLN A 1 135 ? 16.883 -2.448 -36.954 1.00 36.53 135 GLN A O 1
ATOM 995 N N . ARG A 1 136 ? 15.018 -1.454 -36.219 1.00 28.16 136 ARG A N 1
ATOM 996 C CA . ARG A 1 136 ? 13.828 -2.130 -36.792 1.00 28.16 136 ARG A CA 1
ATOM 997 C C . ARG A 1 136 ? 12.588 -1.707 -35.997 1.00 28.16 136 ARG A C 1
ATOM 999 O O . ARG A 1 136 ? 12.341 -2.178 -34.898 1.00 28.16 136 ARG A O 1
ATOM 1006 N N . TRP A 1 137 ? 11.857 -0.747 -36.557 1.00 30.56 137 TRP A N 1
ATOM 1007 C CA . TRP A 1 137 ? 10.597 -0.228 -36.032 1.00 30.56 137 TRP A CA 1
ATOM 1008 C C . TRP A 1 137 ? 9.485 -0.676 -36.976 1.00 30.56 137 TRP A C 1
ATOM 1010 O O . TRP A 1 137 ? 9.364 -0.124 -38.066 1.00 30.56 137 TRP A O 1
ATOM 1020 N N . ALA A 1 138 ? 8.689 -1.658 -36.567 1.00 30.00 138 ALA A N 1
ATOM 1021 C CA . ALA A 1 138 ? 7.414 -1.957 -37.200 1.00 30.00 138 ALA A CA 1
ATOM 1022 C C . ALA A 1 138 ? 6.354 -2.080 -36.101 1.00 30.00 138 ALA A C 1
ATOM 1024 O O . ALA A 1 138 ? 6.503 -2.873 -35.176 1.00 30.00 138 ALA A O 1
ATOM 1025 N N . SER A 1 139 ? 5.311 -1.260 -36.242 1.00 33.62 139 SER A N 1
ATOM 1026 C CA . SER A 1 139 ? 3.994 -1.425 -35.616 1.00 33.62 139 SER A CA 1
ATOM 1027 C C . SER A 1 139 ? 3.820 -0.991 -34.155 1.00 33.62 139 SER A C 1
ATOM 1029 O O . SER A 1 139 ? 3.494 -1.813 -33.314 1.00 33.62 139 SER A O 1
ATOM 1031 N N . TYR A 1 140 ? 3.972 0.312 -33.876 1.00 29.67 140 TYR A N 1
ATOM 1032 C CA . TYR A 1 140 ? 3.013 1.138 -33.100 1.00 29.67 140 TYR A CA 1
ATOM 1033 C C . TYR A 1 140 ? 3.576 2.568 -32.977 1.00 29.67 140 TYR A C 1
ATOM 1035 O O . TYR A 1 140 ? 4.193 2.946 -31.983 1.00 29.67 140 TYR A O 1
ATOM 1043 N N . ARG A 1 141 ? 3.464 3.372 -34.038 1.00 36.81 141 ARG A N 1
ATOM 1044 C CA . ARG A 1 141 ? 3.859 4.785 -34.005 1.00 36.81 141 ARG A CA 1
ATOM 1045 C C . ARG A 1 141 ? 2.704 5.615 -34.540 1.00 36.81 141 ARG A C 1
ATOM 1047 O O . ARG A 1 141 ? 2.570 5.757 -35.747 1.00 36.81 141 ARG A O 1
ATOM 1054 N N . SER A 1 142 ? 1.936 6.191 -33.623 1.00 31.45 142 SER A N 1
ATOM 1055 C CA . SER A 1 142 ? 1.052 7.312 -33.918 1.00 31.45 142 SER A CA 1
ATOM 1056 C C . SER A 1 142 ? 1.190 8.333 -32.790 1.00 31.45 142 SER A C 1
ATOM 1058 O O . SER A 1 142 ? 0.742 8.099 -31.673 1.00 31.45 142 SER A O 1
ATOM 1060 N N . SER A 1 143 ? 1.838 9.451 -33.130 1.00 34.47 143 SER A N 1
ATOM 1061 C CA . SER A 1 143 ? 1.561 10.789 -32.586 1.00 34.47 143 SER A CA 1
ATOM 1062 C C . SER A 1 143 ? 2.016 11.111 -31.154 1.00 34.47 143 SER A C 1
ATOM 1064 O O . SER A 1 143 ? 1.215 11.060 -30.232 1.00 34.47 143 SER A O 1
ATOM 1066 N N . ALA A 1 144 ? 3.274 11.549 -30.990 1.00 32.53 144 ALA A N 1
ATOM 1067 C CA . ALA A 1 144 ? 3.651 12.679 -30.113 1.00 32.53 144 ALA A CA 1
ATOM 1068 C C . ALA A 1 144 ? 5.179 12.883 -30.103 1.00 32.53 144 ALA A C 1
ATOM 1070 O O . ALA A 1 144 ? 5.879 12.267 -29.307 1.00 32.53 144 ALA A O 1
ATOM 1071 N N . CYS A 1 145 ? 5.684 13.719 -31.013 1.00 26.17 145 CYS A N 1
ATOM 1072 C CA . CYS A 1 145 ? 6.897 14.536 -30.857 1.00 26.17 145 CYS A CA 1
ATOM 1073 C C . CYS A 1 145 ? 7.014 15.414 -32.114 1.00 26.17 145 CYS A C 1
ATOM 1075 O O . CYS A 1 145 ? 7.599 14.993 -33.111 1.00 26.17 145 CYS A O 1
ATOM 1077 N N . SER A 1 146 ? 6.425 16.608 -32.062 1.00 29.23 146 SER A N 1
ATOM 1078 C CA . SER A 1 146 ? 6.770 17.722 -32.946 1.00 29.23 146 SER A CA 1
ATOM 1079 C C . SER A 1 146 ? 7.370 18.817 -32.070 1.00 29.23 146 SER A C 1
ATOM 1081 O O . SER A 1 146 ? 6.681 19.294 -31.173 1.00 29.23 146 SER A O 1
ATOM 1083 N N . CYS A 1 147 ? 8.630 19.134 -32.381 1.00 33.47 147 CYS A N 1
ATOM 1084 C CA . CYS A 1 147 ? 9.495 20.218 -31.899 1.00 33.47 147 CYS A CA 1
ATOM 1085 C C . CYS A 1 147 ? 9.804 20.272 -30.396 1.00 33.47 147 CYS A C 1
ATOM 1087 O O . CYS A 1 147 ? 8.947 20.706 -29.601 1.00 33.47 147 CYS A O 1
#

Sequence (147 aa):
MTLSAAKRLAPLLILAAFGLDQLSKTWAHSFVGPGNVIAVFPGFNLVAITNSGVAFGLAGEAAPAILIAIGVLLSGMLGIWLIRTRSPIHALGLSLAIGARLARARCVRRRGSVCPAQGHAAIARCRSSRLHRRQRWASYRSSACSC